Protein AF-A0ABD5T3L2-F1 (afdb_monomer)

Mean predicted aligned error: 3.66 Å

Radius of gyration: 12.01 Å; Cα contacts (8 Å, |Δi|>4): 27; chains: 1; bounding box: 28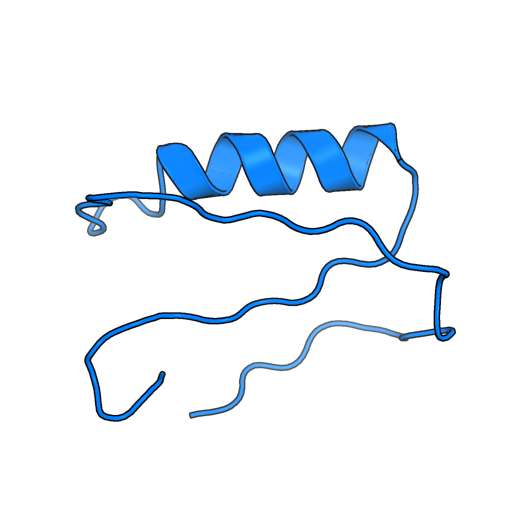×23×28 Å

pLDDT: mean 91.13, std 5.7, range [68.81, 96.38]

Secondary structure (DSSP, 8-state):
--TTS-------S-HHHHHHHHHHHHH--TT-----------------S-----

InterPro domains:
  IPR001792 Acylphosphatase-like domain [PF00708] (1-51)
  IPR001792 Acylphosphatase-like domain [PS51160] (1-54)
  IPR036046 Acylphosphatase-like domain superfamily [SSF54975] (1-53)

Solvent-accessible surface area (backbone atoms only — not comparable to full-atom values): 3977 Å² total; per-residue (Å²): 79,44,98,87,74,48,79,83,86,88,80,79,72,59,68,70,59,42,49,54,52,55,60,44,55,60,59,50,55,98,86,50,84,62,92,79,82,91,86,86,91,77,82,85,87,79,81,82,86,88,84,90,71,112

Structure (mmCIF, N/CA/C/O backbone):
data_AF-A0ABD5T3L2-F1
#
_entry.id   AF-A0ABD5T3L2-F1
#
loop_
_atom_site.group_PDB
_atom_site.id
_atom_site.type_symbol
_atom_site.label_atom_id
_atom_site.label_alt_id
_atom_site.label_comp_id
_atom_site.label_asym_id
_atom_site.label_entity_id
_atom_site.label_seq_id
_atom_site.pdbx_PDB_ins_code
_atom_site.Cartn_x
_atom_site.Cartn_y
_atom_site.Cartn_z
_atom_site.occupancy
_atom_site.B_iso_or_equiv
_atom_site.auth_seq_id
_atom_site.auth_comp_id
_atom_site.auth_asym_id
_atom_site.auth_atom_id
_atom_site.pdbx_PDB_model_num
ATOM 1 N N . ASN A 1 1 ? 1.391 -12.591 -8.145 1.00 68.81 1 ASN A N 1
ATOM 2 C CA . ASN A 1 1 ? 1.506 -11.951 -9.477 1.00 68.81 1 ASN A CA 1
ATOM 3 C C . ASN A 1 1 ? 0.386 -12.530 -10.305 1.00 68.81 1 ASN A C 1
ATOM 5 O O . ASN A 1 1 ? 0.227 -13.740 -10.308 1.00 68.81 1 ASN A O 1
ATOM 9 N N . LEU A 1 2 ? -0.429 -11.704 -10.941 1.00 77.69 2 LEU A N 1
ATOM 10 C CA . LEU A 1 2 ? -1.515 -12.206 -11.771 1.00 77.69 2 LEU A CA 1
ATOM 11 C C . LEU A 1 2 ? -0.975 -12.606 -13.149 1.00 77.69 2 LEU A C 1
ATOM 13 O O . LEU A 1 2 ? 0.006 -12.039 -13.632 1.00 77.69 2 LEU A O 1
ATOM 17 N N . ASP A 1 3 ? -1.620 -13.583 -13.788 1.00 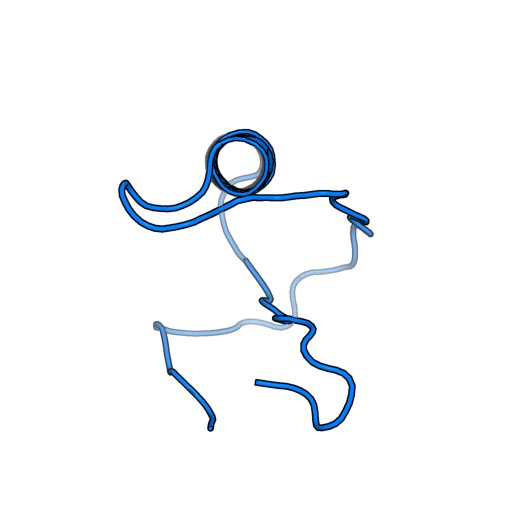79.50 3 ASP A N 1
ATOM 18 C CA . ASP A 1 3 ? -1.224 -14.086 -15.114 1.00 79.50 3 ASP A CA 1
ATOM 19 C C . ASP A 1 3 ? -1.266 -12.996 -16.204 1.00 79.50 3 ASP A C 1
ATOM 21 O O . ASP A 1 3 ? -0.656 -13.135 -17.264 1.00 79.50 3 ASP A O 1
ATOM 25 N N . ASP A 1 4 ? -1.980 -11.900 -15.938 1.00 83.69 4 ASP A N 1
ATOM 26 C CA . ASP A 1 4 ? -2.078 -10.713 -16.789 1.00 83.69 4 ASP A CA 1
ATOM 27 C C . ASP A 1 4 ? -0.985 -9.660 -16.525 1.00 83.69 4 ASP A C 1
ATOM 29 O O . ASP A 1 4 ? -0.985 -8.605 -17.159 1.00 83.69 4 ASP A O 1
ATOM 33 N N . GLY A 1 5 ? -0.038 -9.951 -15.628 1.00 82.50 5 GLY A N 1
ATOM 34 C CA . GLY A 1 5 ? 1.089 -9.082 -15.288 1.00 82.50 5 GLY A CA 1
ATOM 35 C C . GLY A 1 5 ? 0.817 -8.092 -14.154 1.00 82.50 5 GLY A C 1
ATOM 36 O O . GLY A 1 5 ? 1.735 -7.367 -13.769 1.00 82.50 5 GLY A O 1
ATOM 37 N N . ARG A 1 6 ? -0.397 -8.059 -13.587 1.00 89.19 6 ARG A N 1
ATOM 38 C CA . ARG A 1 6 ? -0.728 -7.172 -12.462 1.00 89.19 6 ARG A CA 1
ATOM 39 C C . ARG A 1 6 ? -0.233 -7.716 -11.120 1.00 89.19 6 ARG A C 1
ATOM 41 O O . ARG A 1 6 ? -0.056 -8.921 -10.918 1.00 89.19 6 ARG A O 1
ATOM 48 N N . VAL A 1 7 ? -0.065 -6.811 -10.162 1.00 91.06 7 VAL A N 1
ATOM 49 C CA . VAL A 1 7 ? 0.146 -7.134 -8.747 1.00 91.06 7 VAL A CA 1
ATOM 50 C C . VAL A 1 7 ? -1.111 -6.748 -7.978 1.00 91.06 7 VAL A C 1
ATOM 52 O O . VAL A 1 7 ? -1.634 -5.658 -8.167 1.00 91.06 7 VAL A O 1
ATOM 55 N N . GLU A 1 8 ? -1.577 -7.642 -7.112 1.00 92.12 8 GLU A N 1
ATOM 56 C CA . GLU A 1 8 ? -2.673 -7.389 -6.178 1.00 92.12 8 GLU A CA 1
ATOM 57 C C . GLU A 1 8 ? -2.122 -7.455 -4.751 1.00 92.12 8 GLU A C 1
ATOM 59 O O . GLU A 1 8 ? -1.310 -8.333 -4.433 1.00 92.12 8 GLU A O 1
ATOM 64 N N . ALA A 1 9 ? -2.533 -6.508 -3.910 1.00 92.44 9 ALA A N 1
ATOM 65 C CA . ALA A 1 9 ? -2.159 -6.441 -2.506 1.00 92.44 9 ALA A CA 1
ATOM 66 C C . ALA A 1 9 ? -3.353 -5.964 -1.676 1.00 92.44 9 ALA A C 1
ATOM 68 O O . ALA A 1 9 ? -4.089 -5.076 -2.098 1.00 92.44 9 ALA A O 1
ATOM 69 N N . VAL A 1 10 ? -3.508 -6.540 -0.485 1.00 94.44 10 VAL A N 1
ATOM 70 C CA . VAL A 1 10 ? -4.493 -6.116 0.513 1.00 94.44 10 VAL A CA 1
ATOM 71 C C . VAL A 1 10 ? -3.730 -5.575 1.714 1.00 94.44 10 VAL A C 1
ATOM 73 O O . VAL A 1 10 ? -2.817 -6.231 2.221 1.00 94.44 10 VAL A O 1
ATOM 76 N N . PHE A 1 11 ? -4.097 -4.373 2.151 1.00 94.88 11 PHE A N 1
ATOM 77 C CA . PHE A 1 11 ? -3.527 -3.724 3.325 1.00 94.88 11 PHE A CA 1
ATOM 78 C C . PHE A 1 11 ? -4.634 -3.479 4.344 1.00 94.88 11 PHE A C 1
ATOM 80 O O . PHE A 1 11 ? -5.622 -2.816 4.042 1.00 94.88 11 PHE A O 1
ATOM 87 N N . GLU A 1 12 ? -4.441 -3.975 5.561 1.00 96.00 12 GLU A N 1
ATOM 88 C CA . GLU A 1 12 ? -5.346 -3.748 6.682 1.00 96.00 12 GLU A CA 1
ATOM 89 C C . GLU A 1 12 ? -4.561 -3.134 7.845 1.00 96.00 12 GLU A C 1
ATOM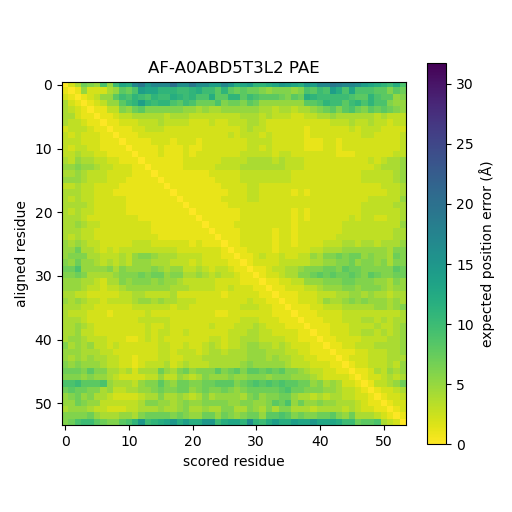 91 O O . GLU A 1 12 ? -3.461 -3.584 8.172 1.00 96.00 12 GLU A O 1
ATOM 96 N N . GLY A 1 13 ? -5.097 -2.074 8.451 1.00 95.06 13 GLY A N 1
ATOM 97 C CA . GLY A 1 13 ? -4.449 -1.384 9.563 1.00 95.06 13 GLY A CA 1
ATOM 98 C C . GLY A 1 13 ? -4.979 0.029 9.781 1.00 95.06 13 GLY A C 1
ATOM 99 O O . GLY A 1 13 ? -6.061 0.385 9.315 1.00 95.06 13 GLY A O 1
ATOM 100 N N . ASP A 1 14 ? -4.200 0.844 10.495 1.00 95.50 14 ASP A N 1
ATOM 101 C CA . ASP A 1 14 ? -4.510 2.259 10.705 1.00 95.50 14 ASP A CA 1
ATOM 102 C C . ASP A 1 14 ? -4.701 2.984 9.365 1.00 95.50 14 ASP A C 1
ATOM 104 O O . ASP A 1 14 ? -3.836 2.935 8.492 1.00 95.50 14 ASP A O 1
ATOM 108 N N . GLU A 1 15 ? -5.803 3.724 9.223 1.00 94.31 15 GLU A N 1
ATOM 109 C CA . GLU A 1 15 ? -6.199 4.386 7.969 1.00 94.31 15 GLU A CA 1
ATOM 110 C C . GLU A 1 15 ? -5.085 5.260 7.369 1.00 94.31 15 GLU A C 1
ATOM 112 O O . GLU A 1 15 ? -4.885 5.283 6.156 1.00 94.31 15 GLU A O 1
ATOM 117 N N . ALA A 1 16 ? -4.327 5.967 8.212 1.00 96.38 16 ALA A N 1
ATOM 118 C CA . ALA A 1 16 ? -3.206 6.789 7.765 1.00 96.38 16 ALA A CA 1
ATOM 119 C C . ALA A 1 16 ? -2.050 5.948 7.196 1.00 96.38 16 ALA A C 1
ATOM 121 O O . ALA A 1 16 ? -1.467 6.329 6.186 1.00 96.38 16 ALA A O 1
ATOM 122 N N . ALA A 1 17 ? -1.751 4.803 7.814 1.00 95.75 17 ALA A N 1
ATOM 123 C CA . ALA A 1 17 ? -0.707 3.894 7.351 1.00 95.75 17 ALA A CA 1
ATOM 124 C C . ALA A 1 17 ? -1.128 3.168 6.065 1.00 95.75 17 ALA A C 1
ATOM 126 O O . ALA A 1 17 ? -0.321 3.022 5.150 1.00 95.75 17 ALA A O 1
ATOM 127 N N . VAL A 1 18 ? -2.401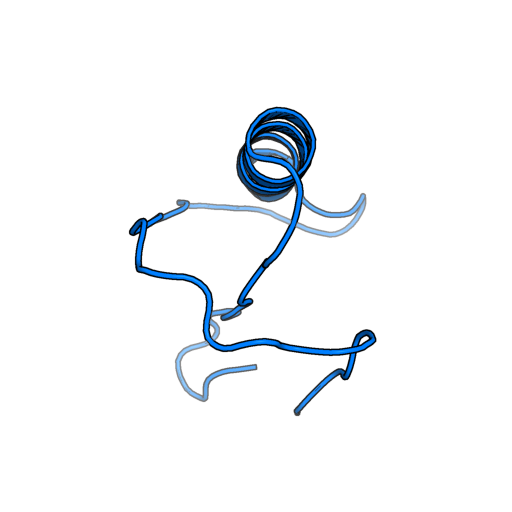 2.766 5.962 1.00 96.19 18 VAL A N 1
ATOM 128 C CA . VAL A 1 18 ? -2.956 2.174 4.734 1.00 96.19 18 VAL A CA 1
ATOM 129 C C . VAL A 1 18 ? -2.879 3.171 3.578 1.00 96.19 18 VAL A C 1
ATOM 131 O O . VAL A 1 18 ? -2.422 2.808 2.499 1.00 96.19 18 VAL A O 1
ATOM 134 N N . ARG A 1 19 ? -3.243 4.441 3.803 1.00 95.31 19 ARG A N 1
ATOM 135 C CA . ARG A 1 19 ? -3.101 5.489 2.778 1.00 95.31 19 ARG A CA 1
ATOM 136 C C . ARG A 1 19 ? -1.657 5.692 2.339 1.00 95.31 19 ARG A C 1
ATOM 138 O O . ARG A 1 19 ? -1.408 5.745 1.145 1.00 95.31 19 ARG A O 1
ATOM 145 N N . GLU A 1 20 ? -0.712 5.747 3.276 1.00 96.38 20 GLU A N 1
ATOM 146 C CA . GLU A 1 20 ? 0.712 5.878 2.939 1.00 96.38 20 GLU A CA 1
ATOM 147 C C . GLU A 1 20 ? 1.208 4.700 2.084 1.00 96.38 20 GLU A C 1
ATOM 149 O O . GLU A 1 20 ? 1.987 4.894 1.152 1.00 96.38 20 GLU A O 1
ATOM 154 N N . MET A 1 21 ? 0.724 3.483 2.354 1.00 94.94 21 MET A N 1
ATOM 155 C CA . MET A 1 21 ? 1.044 2.309 1.540 1.00 94.94 21 MET A CA 1
ATOM 156 C C . MET A 1 21 ? 0.444 2.379 0.134 1.00 94.94 21 MET A C 1
ATOM 158 O O . MET A 1 21 ? 1.132 2.029 -0.824 1.00 94.94 21 MET A O 1
ATOM 162 N N . VAL A 1 22 ? -0.799 2.852 -0.002 1.00 95.00 22 VAL A N 1
ATOM 163 C CA . VAL A 1 22 ? -1.434 3.066 -1.314 1.00 95.00 22 VAL A CA 1
ATOM 164 C C . VAL A 1 22 ? -0.678 4.133 -2.110 1.00 95.00 22 VAL A C 1
ATOM 166 O O . VAL A 1 22 ? -0.330 3.888 -3.263 1.00 95.00 22 VAL A O 1
ATOM 169 N N . ASP A 1 23 ? -0.328 5.260 -1.488 1.00 94.75 23 ASP A N 1
ATOM 170 C CA . ASP A 1 23 ? 0.467 6.318 -2.127 1.00 94.75 23 ASP A CA 1
ATOM 171 C C . ASP A 1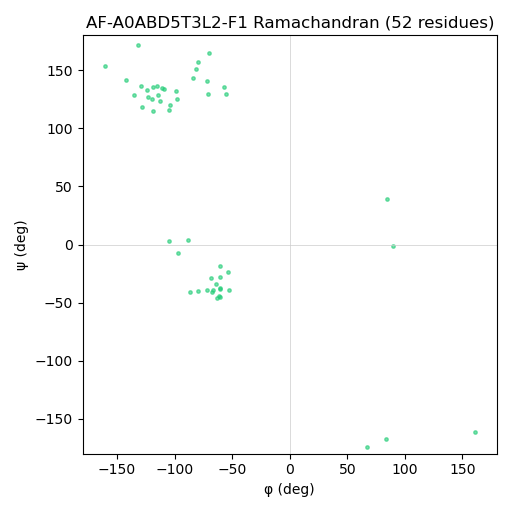 23 ? 1.852 5.794 -2.554 1.00 94.75 23 ASP A C 1
ATOM 173 O O . ASP A 1 23 ? 2.371 6.121 -3.625 1.00 94.75 23 ASP A O 1
ATOM 177 N N . TRP A 1 24 ? 2.470 4.929 -1.742 1.00 95.38 24 TRP A N 1
ATOM 178 C CA . TRP A 1 24 ? 3.737 4.297 -2.102 1.00 95.38 24 TRP A CA 1
ATOM 179 C C . TRP A 1 24 ? 3.608 3.377 -3.323 1.00 95.38 24 TRP A C 1
ATOM 181 O O . TRP A 1 24 ? 4.543 3.313 -4.128 1.00 95.38 24 TRP A O 1
ATOM 191 N N . CYS A 1 25 ? 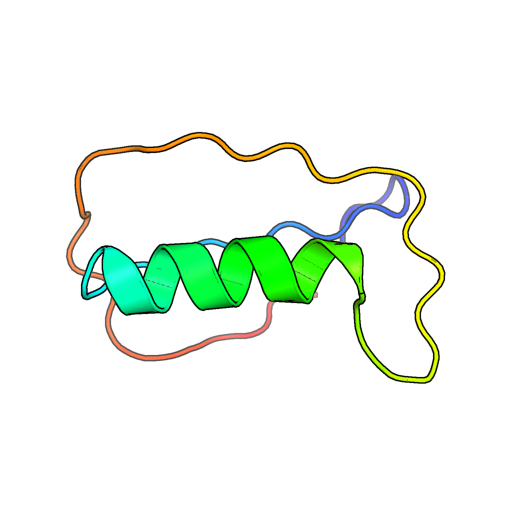2.471 2.697 -3.502 1.00 94.88 25 CYS A N 1
ATOM 192 C CA . CYS A 1 25 ? 2.229 1.835 -4.660 1.00 94.88 25 CYS A CA 1
ATOM 193 C C . CYS A 1 25 ? 2.276 2.598 -5.991 1.00 94.88 25 CYS A C 1
ATOM 195 O O . CYS A 1 25 ? 2.683 1.999 -6.982 1.00 94.88 25 CYS A O 1
ATOM 197 N N . GLU A 1 26 ? 1.966 3.900 -6.018 1.00 93.12 26 GLU A N 1
ATOM 198 C CA . GLU A 1 26 ? 2.113 4.731 -7.226 1.00 93.12 26 GLU A CA 1
ATOM 199 C C . GLU A 1 26 ? 3.583 4.949 -7.620 1.00 93.12 26 GLU A C 1
ATOM 201 O O . GLU A 1 26 ? 3.910 5.124 -8.791 1.00 93.12 26 GLU A O 1
ATOM 206 N N . THR A 1 27 ? 4.495 4.931 -6.643 1.00 93.94 27 THR A N 1
ATOM 207 C CA . THR A 1 27 ? 5.944 5.023 -6.891 1.00 93.94 27 THR A CA 1
ATOM 208 C C . THR A 1 27 ? 6.548 3.647 -7.167 1.00 93.94 27 THR A C 1
ATOM 210 O O . THR A 1 27 ? 7.425 3.497 -8.018 1.00 93.94 27 THR A O 1
ATOM 213 N N . GLY A 1 28 ? 6.102 2.638 -6.419 1.00 89.62 28 GLY A N 1
ATOM 214 C CA . GLY A 1 28 ? 6.623 1.283 -6.476 1.00 89.62 28 GLY A CA 1
ATOM 215 C C . GLY A 1 28 ? 8.068 1.146 -5.980 1.00 89.62 28 GLY A C 1
ATOM 216 O O . GLY A 1 28 ? 8.703 2.054 -5.433 1.00 89.62 28 GLY A O 1
ATOM 217 N N . SER A 1 29 ? 8.613 -0.061 -6.141 1.00 88.88 29 SER A N 1
ATOM 218 C CA . SER A 1 29 ? 10.014 -0.338 -5.814 1.00 88.88 29 SER A CA 1
ATOM 219 C C . SER A 1 29 ? 10.968 0.352 -6.799 1.00 88.88 29 SER A C 1
ATOM 221 O O . SER A 1 29 ? 10.585 0.708 -7.904 1.00 88.88 29 SER A O 1
ATOM 223 N N . LYS A 1 30 ? 12.263 0.450 -6.468 1.00 89.88 30 LYS A N 1
ATOM 224 C CA . LYS A 1 30 ? 13.274 1.056 -7.366 1.00 89.88 30 LYS A CA 1
ATOM 225 C C . LYS A 1 30 ? 13.339 0.470 -8.783 1.00 89.88 30 LYS A C 1
ATOM 227 O O . LYS A 1 30 ? 13.886 1.124 -9.662 1.00 89.88 30 LYS A O 1
ATOM 232 N N . ALA A 1 31 ? 12.898 -0.771 -8.969 1.00 89.25 31 ALA A N 1
ATOM 233 C CA . ALA A 1 31 ? 12.892 -1.451 -10.262 1.00 89.25 31 ALA A CA 1
ATOM 234 C C . ALA A 1 31 ? 11.487 -1.533 -10.882 1.00 89.25 31 ALA A C 1
ATOM 236 O O . ALA A 1 31 ? 11.332 -2.173 -11.918 1.00 89.25 31 ALA A O 1
ATOM 237 N N . ALA A 1 32 ? 10.477 -0.951 -10.231 1.00 89.12 32 ALA A N 1
ATOM 238 C CA . ALA A 1 32 ? 9.114 -0.928 -10.731 1.00 89.12 32 ALA A CA 1
ATOM 239 C C . ALA A 1 32 ? 8.922 0.236 -11.711 1.00 89.12 32 ALA A C 1
ATOM 241 O O . ALA A 1 32 ? 9.462 1.324 -11.520 1.00 89.12 32 ALA A O 1
ATOM 242 N N . GLU A 1 33 ? 8.119 -0.019 -12.735 1.00 90.31 33 GLU A N 1
ATOM 243 C CA . GLU A 1 33 ? 7.469 0.986 -13.567 1.00 90.31 33 GLU A CA 1
ATOM 244 C C . GLU A 1 33 ? 5.969 0.746 -13.376 1.00 90.31 33 GLU A C 1
ATOM 246 O O . GLU A 1 33 ? 5.489 -0.358 -13.634 1.00 90.31 33 GLU A O 1
ATOM 251 N N . VAL A 1 34 ? 5.275 1.716 -12.780 1.00 91.19 34 VAL A N 1
ATOM 252 C CA . VAL A 1 34 ? 3.859 1.607 -12.409 1.00 91.19 34 VAL A CA 1
ATOM 253 C C . VAL A 1 34 ? 3.057 2.432 -13.402 1.00 91.19 34 VAL A C 1
ATOM 255 O O . VAL A 1 34 ? 3.233 3.647 -13.474 1.00 91.19 34 VAL A O 1
ATOM 258 N N . ASP A 1 35 ? 2.200 1.767 -14.174 1.00 92.69 35 ASP A N 1
ATOM 259 C CA . ASP A 1 35 ? 1.325 2.439 -15.136 1.00 92.69 35 ASP A CA 1
ATOM 260 C C . ASP A 1 35 ? 0.090 3.056 -14.462 1.00 92.69 35 ASP A C 1
ATOM 262 O O . ASP A 1 35 ? -0.329 4.150 -14.836 1.00 92.69 35 ASP A O 1
ATOM 266 N N . ASP A 1 36 ? -0.501 2.351 -13.490 1.00 93.31 36 ASP A N 1
ATOM 267 C CA . ASP A 1 36 ? -1.734 2.750 -12.803 1.00 93.31 36 ASP A CA 1
ATOM 268 C C . ASP A 1 36 ? -1.887 2.027 -11.451 1.00 93.31 36 ASP A C 1
ATOM 270 O O . ASP A 1 36 ? -1.364 0.921 -11.267 1.00 93.31 36 ASP A O 1
ATOM 274 N N . VAL A 1 37 ? -2.616 2.650 -10.517 1.00 95.06 37 VAL A N 1
ATOM 275 C CA . VAL A 1 37 ? -3.015 2.068 -9.227 1.00 95.06 37 VAL A CA 1
ATOM 276 C C . VAL A 1 37 ? -4.524 2.236 -9.052 1.00 95.06 37 VAL A C 1
ATOM 278 O O . VAL A 1 37 ? -5.023 3.354 -8.943 1.00 95.06 37 VAL A O 1
ATOM 281 N N . ASP A 1 38 ? -5.237 1.114 -8.949 1.00 94.94 38 ASP A N 1
ATOM 282 C CA . ASP A 1 38 ? -6.658 1.071 -8.592 1.00 94.94 38 ASP A CA 1
ATOM 283 C C . ASP A 1 38 ? -6.796 0.612 -7.132 1.00 94.94 38 ASP A C 1
ATOM 285 O O . ASP A 1 38 ? -6.328 -0.470 -6.767 1.00 94.94 38 ASP A O 1
ATOM 289 N N . ALA A 1 39 ? -7.394 1.457 -6.287 1.00 95.12 39 ALA A N 1
ATOM 290 C CA . ALA A 1 39 ? -7.568 1.197 -4.862 1.00 95.12 39 ALA A CA 1
ATOM 291 C C . ALA A 1 39 ? -9.047 1.259 -4.461 1.00 95.12 39 ALA A C 1
ATOM 293 O O . ALA A 1 39 ? -9.729 2.266 -4.671 1.00 95.12 39 ALA A O 1
ATOM 294 N N . THR A 1 40 ? -9.518 0.200 -3.800 1.00 95.50 40 THR A N 1
ATOM 295 C CA . THR A 1 40 ? -10.861 0.108 -3.214 1.00 95.50 40 THR A CA 1
ATOM 296 C C . THR A 1 40 ? -10.749 -0.079 -1.700 1.00 95.50 40 THR A C 1
ATOM 298 O O . THR A 1 40 ? -9.922 -0.854 -1.233 1.00 95.50 40 THR A O 1
ATOM 301 N N . TYR A 1 41 ? -11.565 0.649 -0.928 1.00 94.31 41 TYR A N 1
ATOM 302 C CA . TYR A 1 41 ? -11.604 0.549 0.535 1.00 94.31 41 TYR A CA 1
ATOM 303 C C . TYR A 1 41 ? -12.761 -0.342 0.986 1.00 94.31 41 TYR A C 1
ATOM 305 O O . TYR A 1 41 ? -13.900 -0.141 0.557 1.00 94.31 41 TYR A O 1
ATOM 313 N N . GLU A 1 42 ? -12.471 -1.274 1.890 1.00 94.06 42 GLU A N 1
ATOM 314 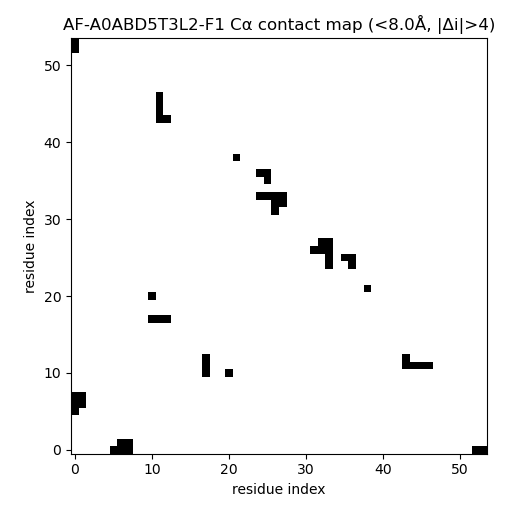C CA . GLU A 1 42 ? -13.411 -2.273 2.407 1.00 94.06 42 GLU A CA 1
ATOM 315 C C . GLU A 1 42 ? -13.364 -2.334 3.946 1.00 94.06 42 GLU A C 1
ATOM 317 O O . GLU A 1 42 ? -12.536 -1.676 4.583 1.00 94.06 42 GLU A O 1
ATOM 322 N N . GLU A 1 43 ? -14.292 -3.075 4.562 1.00 94.62 43 GLU A N 1
ATOM 323 C CA . GLU A 1 43 ? -14.262 -3.307 6.012 1.00 94.62 43 GLU A CA 1
ATOM 324 C C . GLU A 1 43 ? -13.108 -4.261 6.385 1.00 94.62 43 GLU A C 1
ATOM 326 O O . GLU A 1 43 ? -12.891 -5.236 5.669 1.00 94.62 43 GLU A O 1
ATOM 331 N N . PRO A 1 44 ? -12.389 -4.024 7.502 1.00 93.19 44 PRO A N 1
ATOM 332 C CA . PRO A 1 44 ? -11.313 -4.906 7.961 1.00 93.19 44 PRO A CA 1
ATOM 333 C C . PRO A 1 44 ? -11.787 -6.349 8.186 1.00 93.19 44 PRO A C 1
ATOM 335 O O . PRO A 1 44 ? -12.821 -6.573 8.825 1.00 93.19 44 PRO A O 1
ATOM 338 N N . GLU A 1 45 ? -11.007 -7.327 7.728 1.00 94.56 45 GLU A N 1
ATOM 339 C CA . GLU A 1 45 ? -11.298 -8.758 7.883 1.00 94.56 45 GLU A CA 1
ATOM 340 C C . GLU A 1 45 ? -10.556 -9.390 9.076 1.00 94.56 45 GLU A C 1
ATOM 342 O O . GLU A 1 45 ? -10.826 -10.538 9.441 1.00 94.56 45 GLU A O 1
ATOM 347 N N . GLY A 1 46 ? -9.653 -8.647 9.722 1.00 92.69 46 GLY A N 1
ATOM 348 C CA . GLY A 1 46 ? -8.823 -9.123 10.825 1.00 92.69 46 GLY A CA 1
ATOM 349 C C . GLY A 1 46 ? -7.566 -9.844 10.343 1.00 92.69 46 GLY A C 1
ATOM 350 O O . GLY A 1 46 ? -7.200 -10.875 10.910 1.00 92.69 46 GLY A O 1
ATOM 351 N N . LEU A 1 47 ? -6.936 -9.354 9.273 1.00 90.31 47 LEU A N 1
ATOM 352 C CA . LEU A 1 47 ? -5.715 -9.948 8.727 1.00 90.31 47 LEU A CA 1
ATOM 353 C C . LEU A 1 47 ? -4.504 -9.705 9.645 1.00 90.31 47 LEU A C 1
ATOM 355 O O . LEU A 1 47 ? -4.192 -8.574 10.011 1.00 90.31 47 LEU A O 1
ATOM 359 N N . ASP A 1 48 ? -3.774 -10.778 9.960 1.00 89.50 48 ASP A N 1
ATOM 360 C CA . ASP A 1 48 ? -2.569 -10.740 10.792 1.00 89.50 48 ASP A CA 1
ATOM 361 C C . ASP A 1 48 ? -1.309 -11.095 9.986 1.00 89.50 48 ASP A C 1
ATOM 363 O O . ASP A 1 48 ? -1.175 -12.191 9.432 1.00 89.50 48 ASP A O 1
ATOM 367 N N . GLY A 1 49 ? -0.329 -10.189 9.996 1.00 88.69 49 GLY A N 1
ATOM 368 C CA . GLY A 1 49 ? 0.960 -10.372 9.325 1.00 88.69 49 GLY A CA 1
ATOM 369 C C . GLY A 1 49 ? 0.947 -10.009 7.835 1.00 88.69 49 GLY A C 1
ATOM 370 O O . GLY A 1 49 ? 0.038 -9.353 7.343 1.00 88.69 49 GLY A O 1
ATOM 371 N N . PHE A 1 50 ? 2.005 -10.397 7.117 1.00 89.06 50 PHE A N 1
ATOM 372 C CA . PHE A 1 50 ? 2.163 -10.139 5.682 1.00 89.06 50 PHE A CA 1
ATOM 373 C C . PHE A 1 50 ? 2.659 -11.400 4.971 1.00 89.06 50 PHE A C 1
ATOM 375 O O . PHE A 1 50 ? 3.664 -11.990 5.377 1.00 89.06 50 PHE A O 1
ATOM 382 N N . GLU A 1 51 ? 1.975 -11.802 3.900 1.00 89.75 51 GLU A N 1
ATOM 383 C CA . GLU A 1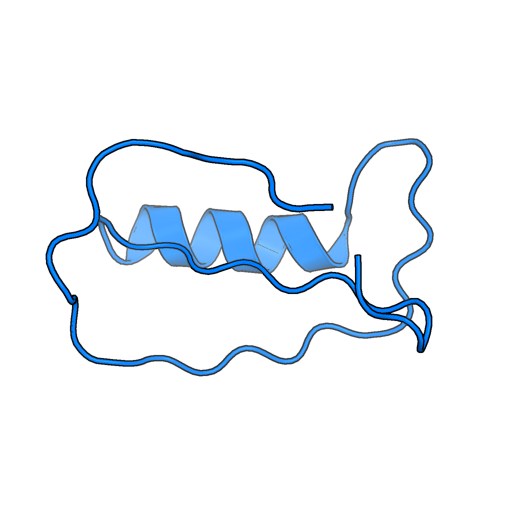 51 ? 2.290 -12.992 3.106 1.00 89.75 51 GLU A CA 1
ATOM 384 C C . GLU A 1 51 ? 2.370 -12.637 1.617 1.00 89.75 51 GLU A C 1
ATOM 386 O O . GLU A 1 51 ? 1.511 -11.940 1.085 1.00 89.75 51 GLU A O 1
ATOM 391 N N . VAL A 1 52 ? 3.391 -13.156 0.929 1.00 88.06 52 VAL A N 1
ATOM 392 C CA . VAL A 1 52 ? 3.528 -13.021 -0.527 1.00 88.06 52 VAL A CA 1
ATOM 393 C C . VAL A 1 52 ? 3.019 -14.286 -1.203 1.00 88.06 52 VAL A C 1
ATOM 395 O O . VAL A 1 52 ? 3.508 -15.383 -0.923 1.00 88.06 52 VAL A O 1
ATOM 398 N 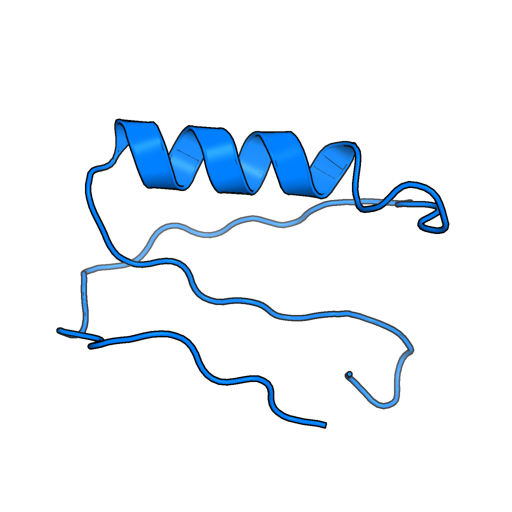N . ARG A 1 53 ? 2.079 -14.119 -2.136 1.00 84.44 53 ARG A N 1
ATOM 399 C CA . ARG A 1 53 ? 1.543 -15.193 -2.981 1.00 84.44 53 ARG A CA 1
ATOM 400 C C . ARG A 1 53 ? 1.993 -14.998 -4.429 1.00 84.44 53 ARG A C 1
ATOM 402 O O . ARG A 1 53 ? 1.989 -13.875 -4.943 1.00 84.44 53 ARG A O 1
ATOM 409 N N . TRP A 1 54 ? 2.432 -16.091 -5.050 1.00 73.88 54 TRP A N 1
ATOM 410 C CA . TRP A 1 54 ? 2.988 -16.099 -6.404 1.00 73.88 54 TRP A CA 1
ATOM 411 C C . TRP A 1 54 ? 1.893 -16.266 -7.431 1.00 73.88 54 TRP A C 1
ATOM 413 O O . TRP A 1 54 ? 1.140 -17.256 -7.311 1.00 73.88 54 TRP A O 1
#

Organism: NCBI:txid1526114

Foldseek 3Di:
DDPVPDDDDDDDDDPVVVVVVQVVQCVDDPPDDDPDGDDDDDDDPPDDDDDDDD

Sequence (54 aa):
NLDDGRVEAVFEGDEAAVREMVDWCETGSKAAEVDDVDATYEEPEGLDGFEVRW